Protein AF-A0AA35XC71-F1 (afdb_monomer)

Solvent-accessible surface area (backbone atoms only — not comparable to full-atom values): 4248 Å² total; per-residue (Å²): 136,84,80,80,81,79,59,81,86,77,56,81,78,87,74,60,51,80,44,79,50,75,46,75,47,82,52,98,50,94,87,56,74,69,48,85,31,41,34,42,36,41,43,36,98,87,48,80,48,77,48,78,51,76,90,79,88,80,81,91,122

Mean predicted aligned error: 11.38 Å

Nearest PDB structures (foldseek):
  3ul5-assembly1_A  TM=4.284E-01  e=1.064E+00  Saccharum officinarum
  8osl-assembly1_M  TM=3.965E-01  e=3.040E+00  Mus musculus
  5m9f-assembly1_C  TM=5.657E-01  e=8.689E+00  Kayvirus kay
  3cfi-assembly3_H  TM=4.307E-01  e=9.908E+00  Vibrio vulnificus

Sequence (61 aa):
MRKIRVSPDTFPPPSGREYVLRATLPRPSPHSLPTPQRMYCVLTPTEFRLAGAFSSDILIT

Radius of gyration: 19.99 Å; Cα contacts (8 Å, |Δi|>4): 68; chains: 1; bounding box: 62×27×34 Å

Structure (mmCIF, N/CA/C/O backbone):
data_AF-A0AA35XC71-F1
#
_entry.id   AF-A0AA35XC71-F1
#
loop_
_atom_site.group_PDB
_atom_site.id
_atom_site.type_symbol
_atom_site.label_atom_id
_atom_site.label_alt_id
_atom_site.label_comp_id
_atom_site.label_asym_id
_atom_site.label_entity_id
_atom_site.label_seq_id
_atom_site.pdbx_PDB_ins_code
_atom_site.Cartn_x
_atom_site.Cartn_y
_atom_site.Cartn_z
_atom_site.occupancy
_atom_site.B_iso_or_equiv
_atom_site.auth_seq_id
_atom_site.auth_comp_id
_atom_site.auth_asym_id
_atom_site.auth_atom_id
_atom_site.pdbx_PDB_model_num
ATOM 1 N N . MET A 1 1 ? -31.137 -22.347 -2.590 1.00 45.75 1 MET A N 1
ATOM 2 C CA . MET A 1 1 ? -29.989 -21.466 -2.272 1.00 45.75 1 MET A CA 1
ATOM 3 C C . MET A 1 1 ? -30.426 -20.461 -1.207 1.00 45.75 1 MET A C 1
ATOM 5 O O . MET A 1 1 ? -31.185 -19.556 -1.523 1.00 45.75 1 MET A O 1
ATOM 9 N N . ARG A 1 2 ? -30.072 -20.664 0.071 1.00 50.09 2 ARG A N 1
ATOM 10 C CA . ARG A 1 2 ? -30.461 -19.748 1.162 1.00 50.09 2 ARG A CA 1
ATOM 11 C C . ARG A 1 2 ? -29.476 -18.579 1.203 1.00 50.09 2 ARG A C 1
ATOM 13 O O . ARG A 1 2 ? -28.308 -18.771 1.516 1.00 50.09 2 ARG A O 1
ATOM 20 N N . LYS A 1 3 ? -29.949 -17.382 0.855 1.00 60.19 3 LYS A N 1
ATOM 21 C CA . LYS A 1 3 ? -29.198 -16.130 0.989 1.00 60.19 3 LYS A CA 1
ATOM 22 C C . LYS A 1 3 ? -29.125 -15.813 2.485 1.00 60.19 3 LYS A C 1
ATOM 24 O O . LYS A 1 3 ? -30.135 -15.446 3.080 1.00 60.19 3 LYS A O 1
ATOM 29 N N . ILE A 1 4 ? -27.973 -16.060 3.104 1.00 67.56 4 ILE A N 1
ATOM 30 C CA . ILE A 1 4 ? -27.745 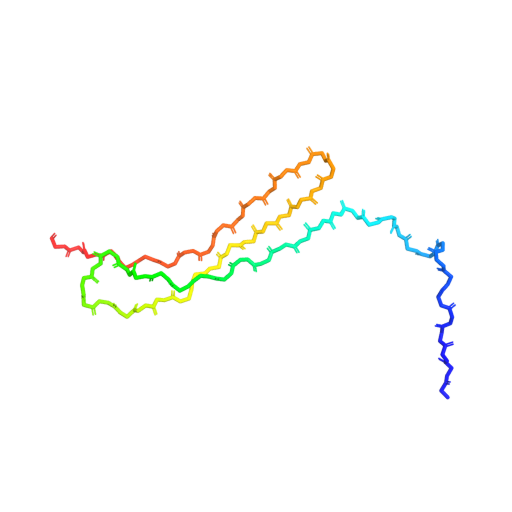-15.768 4.523 1.00 67.56 4 ILE A CA 1
ATOM 31 C C . ILE A 1 4 ? -27.867 -14.254 4.692 1.00 67.56 4 ILE A C 1
ATOM 33 O O . ILE A 1 4 ? -27.083 -13.485 4.137 1.00 67.56 4 ILE A O 1
ATOM 37 N N . ARG A 1 5 ? -28.911 -13.828 5.401 1.00 62.16 5 ARG A N 1
ATOM 38 C CA . ARG A 1 5 ? -29.144 -12.432 5.752 1.00 62.16 5 ARG A CA 1
ATOM 39 C C . ARG A 1 5 ? -28.238 -12.125 6.938 1.00 62.16 5 ARG A C 1
ATOM 41 O O . ARG A 1 5 ? -28.593 -12.440 8.067 1.00 62.16 5 ARG A O 1
ATOM 48 N N . VAL A 1 6 ? -27.046 -11.599 6.672 1.00 67.88 6 VAL A N 1
ATOM 49 C CA . VAL A 1 6 ? -26.140 -11.187 7.746 1.00 67.88 6 VAL A CA 1
ATOM 50 C C . VAL A 1 6 ? -26.665 -9.876 8.328 1.00 67.88 6 VAL A C 1
ATOM 52 O O . VAL A 1 6 ? -26.803 -8.887 7.608 1.00 67.88 6 VAL A O 1
ATOM 55 N N . SER A 1 7 ? -27.038 -9.894 9.605 1.00 68.06 7 SER A N 1
ATOM 56 C CA . SER A 1 7 ? -27.369 -8.694 10.373 1.00 68.06 7 SER A CA 1
ATOM 57 C C . SER A 1 7 ? -26.109 -7.842 10.576 1.00 68.06 7 SER A C 1
ATOM 59 O O . SER A 1 7 ? -25.045 -8.407 10.828 1.00 68.06 7 SER A O 1
ATOM 61 N N . PRO A 1 8 ? -26.196 -6.502 10.493 1.00 63.62 8 PRO A N 1
ATOM 62 C CA . PRO A 1 8 ? -25.039 -5.619 10.666 1.00 63.62 8 PRO A CA 1
ATOM 63 C C . PRO A 1 8 ? -24.362 -5.754 12.043 1.00 63.62 8 PRO A C 1
ATOM 65 O O . PRO A 1 8 ? -23.166 -5.511 12.137 1.00 63.62 8 PRO A O 1
ATOM 68 N N . ASP A 1 9 ? -25.075 -6.241 13.064 1.00 67.69 9 ASP A N 1
ATOM 69 C CA . ASP A 1 9 ? -24.539 -6.489 14.416 1.00 67.69 9 ASP A CA 1
ATOM 70 C C . ASP A 1 9 ? -23.608 -7.711 14.521 1.00 67.69 9 ASP A C 1
ATOM 72 O O . ASP A 1 9 ? -23.063 -7.997 15.585 1.00 67.69 9 ASP A O 1
ATOM 76 N N . THR A 1 10 ? -23.427 -8.480 13.444 1.00 78.44 10 THR A N 1
ATOM 77 C CA . THR A 1 10 ? -22.618 -9.710 13.468 1.00 78.44 10 THR A CA 1
ATOM 78 C C . THR A 1 10 ? -21.121 -9.449 13.272 1.00 78.44 10 THR A C 1
ATOM 80 O O . THR A 1 10 ? -20.313 -10.334 13.552 1.00 78.44 10 THR A O 1
ATOM 83 N N . PHE A 1 11 ? -20.725 -8.255 12.819 1.00 72.75 11 PHE A N 1
ATOM 84 C CA . PHE A 1 11 ? -19.323 -7.935 12.551 1.00 72.75 11 PHE A CA 1
ATOM 85 C C . PHE A 1 11 ? -18.799 -6.804 13.435 1.00 72.75 11 PHE A C 1
ATOM 87 O O . PHE A 1 11 ? -19.534 -5.862 13.732 1.00 72.75 11 PHE A O 1
ATOM 94 N N . PRO A 1 12 ? -17.516 -6.867 13.836 1.00 77.75 12 PRO A N 1
ATOM 95 C CA . PRO A 1 12 ? -16.884 -5.764 14.538 1.00 77.75 12 PRO A CA 1
ATOM 96 C C . PRO A 1 12 ? -16.874 -4.501 13.662 1.00 77.75 12 PRO A C 1
ATOM 98 O O . PRO A 1 12 ? -16.871 -4.599 12.428 1.00 77.75 12 PRO A O 1
ATOM 101 N N . PRO A 1 13 ? -16.840 -3.310 14.283 1.00 75.69 13 PRO A N 1
ATOM 102 C CA . PRO A 1 13 ? -16.724 -2.063 13.545 1.00 75.69 13 PRO A CA 1
ATOM 103 C C . PRO A 1 13 ? -15.449 -2.070 12.683 1.00 75.69 13 PRO A C 1
ATOM 105 O O . PRO A 1 13 ? -14.452 -2.701 13.052 1.00 75.69 13 PRO A O 1
ATOM 108 N N . PRO A 1 14 ? -15.455 -1.374 11.535 1.00 76.19 14 PRO A N 1
ATOM 109 C CA . PRO A 1 14 ? -14.306 -1.335 10.638 1.00 76.19 14 PRO A CA 1
ATOM 110 C C . PRO A 1 14 ? -13.065 -0.819 11.380 1.00 76.19 14 PRO A C 1
ATOM 112 O O . PRO A 1 14 ? -13.044 0.312 11.860 1.00 76.19 14 PRO A O 1
ATOM 115 N N . SER A 1 15 ? -12.031 -1.659 11.474 1.00 78.81 15 SER A N 1
ATOM 116 C CA . SER A 1 15 ? -10.827 -1.379 12.272 1.00 78.81 15 SER A CA 1
ATOM 117 C C . SER A 1 15 ? -9.889 -0.348 11.624 1.00 78.81 15 SER A C 1
ATOM 119 O O . SER A 1 15 ? -9.172 0.361 12.329 1.00 78.81 15 SER A O 1
ATOM 121 N N . GLY A 1 16 ? -9.904 -0.225 10.294 1.00 82.62 16 GLY A N 1
ATOM 122 C CA . GLY A 1 16 ? -9.041 0.695 9.557 1.00 82.62 16 GLY A CA 1
ATOM 123 C C . GLY A 1 16 ? -9.203 0.580 8.044 1.00 82.62 16 GLY A C 1
ATOM 124 O O . GLY A 1 16 ? -9.995 -0.225 7.550 1.00 82.62 16 GLY A O 1
ATOM 125 N N . ARG A 1 17 ? -8.462 1.412 7.307 1.00 88.50 17 ARG A N 1
ATOM 126 C CA . ARG A 1 17 ? -8.374 1.376 5.841 1.00 88.50 17 ARG A CA 1
ATOM 127 C C . ARG A 1 17 ? -7.016 0.842 5.418 1.00 88.50 17 ARG A C 1
ATOM 129 O O . ARG A 1 17 ? -5.989 1.275 5.934 1.00 88.50 17 ARG A O 1
ATOM 136 N N . GLU A 1 18 ? -7.024 -0.048 4.438 1.00 90.69 18 GLU A N 1
ATOM 137 C CA . GLU A 1 18 ? -5.817 -0.641 3.875 1.00 90.69 18 GLU A CA 1
ATOM 138 C C . GLU A 1 18 ? -5.629 -0.173 2.433 1.00 90.69 18 GLU A C 1
ATOM 140 O O . GLU A 1 18 ? -6.566 -0.175 1.632 1.00 90.69 18 GLU A O 1
ATOM 145 N N . TYR A 1 19 ? -4.406 0.232 2.105 1.00 89.31 19 TYR A N 1
ATOM 146 C CA . TYR A 1 19 ? -4.028 0.730 0.792 1.00 89.31 19 TYR A CA 1
ATOM 147 C C . TYR A 1 19 ? -2.816 -0.033 0.269 1.00 89.31 19 TYR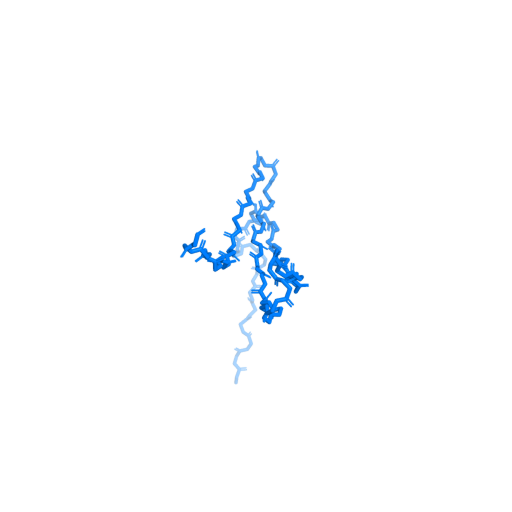 A C 1
ATOM 149 O O . TYR A 1 19 ? -1.834 -0.246 0.980 1.00 89.31 19 TYR A O 1
ATOM 157 N N . VAL A 1 20 ? -2.871 -0.399 -1.012 1.00 90.56 20 VAL A N 1
ATOM 158 C CA . VAL A 1 20 ? -1.734 -0.961 -1.743 1.00 90.56 20 VAL A CA 1
ATOM 159 C C . VAL A 1 20 ? -1.336 0.025 -2.825 1.00 90.56 20 VAL A C 1
ATOM 161 O O . VAL A 1 20 ? -2.017 0.170 -3.839 1.00 90.56 20 VAL A O 1
ATOM 164 N N . LEU A 1 21 ? -0.213 0.693 -2.609 1.00 86.31 21 LEU A N 1
ATOM 165 C CA . LEU A 1 21 ? 0.381 1.606 -3.569 1.00 86.31 21 LEU A CA 1
ATOM 166 C C . LEU A 1 21 ? 1.327 0.803 -4.459 1.00 86.31 21 LEU A C 1
ATOM 168 O O . LEU A 1 21 ? 2.302 0.213 -3.991 1.00 86.31 21 LEU A O 1
ATOM 172 N N . ARG A 1 22 ? 1.000 0.734 -5.749 1.00 87.38 22 ARG A N 1
ATOM 173 C CA . ARG A 1 22 ? 1.817 0.079 -6.773 1.00 87.38 22 ARG A CA 1
ATOM 174 C C . ARG A 1 22 ? 2.504 1.158 -7.594 1.00 87.38 22 ARG A C 1
ATOM 176 O O . ARG A 1 22 ? 1.819 1.993 -8.176 1.00 87.38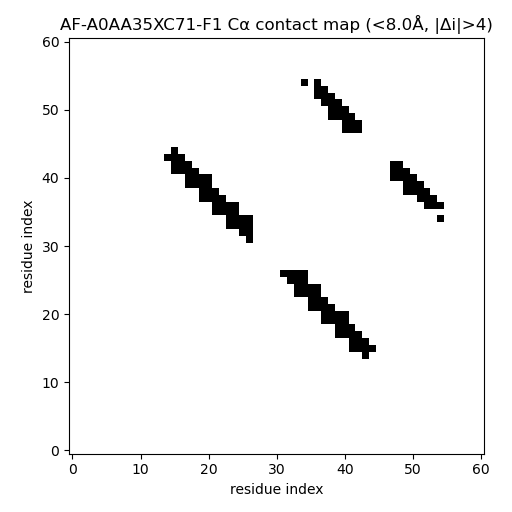 22 ARG A O 1
ATOM 183 N N . ALA A 1 23 ? 3.829 1.123 -7.652 1.00 79.81 23 ALA A N 1
ATOM 184 C CA . ALA A 1 23 ? 4.614 2.053 -8.451 1.00 79.81 23 ALA A CA 1
ATOM 185 C C . ALA A 1 23 ? 5.608 1.277 -9.313 1.00 79.81 23 ALA A C 1
ATOM 187 O O . ALA A 1 23 ? 6.267 0.357 -8.835 1.00 79.81 23 ALA A O 1
ATOM 188 N N . THR A 1 24 ? 5.731 1.653 -10.580 1.00 77.12 24 THR A N 1
ATOM 189 C CA . THR A 1 24 ? 6.810 1.176 -11.447 1.00 77.12 24 THR A CA 1
ATOM 190 C C . THR A 1 24 ? 7.857 2.277 -11.461 1.00 77.12 24 THR A C 1
ATOM 192 O O . THR A 1 24 ? 7.630 3.319 -12.072 1.00 77.12 24 THR A O 1
ATOM 195 N N . LEU A 1 25 ? 8.956 2.098 -10.726 1.00 69.88 25 LEU A N 1
ATOM 196 C CA . LEU A 1 25 ? 9.992 3.128 -10.629 1.00 69.88 25 LEU A CA 1
ATOM 197 C C . LEU A 1 25 ? 11.178 2.792 -11.542 1.00 69.88 25 LEU A C 1
ATOM 199 O O . LEU A 1 25 ? 11.608 1.632 -11.570 1.00 69.88 25 LEU A O 1
ATOM 203 N N . PRO A 1 26 ? 11.724 3.783 -12.278 1.00 64.81 26 PRO A N 1
ATOM 204 C CA . PRO A 1 26 ? 13.004 3.617 -12.945 1.00 64.81 26 PRO A CA 1
ATOM 205 C C . PRO A 1 26 ? 14.071 3.360 -11.877 1.00 64.81 26 PRO A C 1
ATOM 207 O O . PRO A 1 26 ? 14.124 4.017 -10.837 1.00 64.81 26 PRO A O 1
ATOM 210 N N . ARG A 1 27 ? 14.881 2.333 -12.105 1.00 71.75 27 ARG A N 1
ATOM 211 C CA . ARG A 1 27 ? 15.945 1.915 -11.193 1.00 71.75 27 ARG A CA 1
ATOM 212 C C . ARG A 1 27 ? 17.100 2.931 -11.227 1.00 71.75 27 ARG A C 1
ATOM 214 O O . ARG A 1 27 ? 17.273 3.607 -12.238 1.00 71.75 27 ARG A O 1
ATOM 221 N N . PRO A 1 28 ? 17.941 2.997 -10.179 1.00 65.50 28 PRO A N 1
ATOM 222 C CA . PRO A 1 28 ? 19.110 3.880 -10.160 1.00 65.50 28 PRO A CA 1
ATOM 223 C C . PRO A 1 28 ? 20.190 3.534 -11.208 1.00 65.50 28 PRO A C 1
ATOM 225 O O . PRO A 1 28 ? 21.019 4.386 -11.505 1.00 65.50 28 PRO A O 1
ATOM 228 N N . SER A 1 29 ? 20.191 2.326 -11.792 1.00 65.44 29 SER A N 1
ATOM 229 C CA . SER A 1 29 ? 21.134 1.933 -12.853 1.00 65.44 29 SER A CA 1
ATOM 230 C C . SER A 1 29 ? 20.499 2.033 -14.255 1.00 65.44 29 SER A C 1
ATOM 232 O O . SER A 1 29 ? 19.460 1.396 -14.473 1.00 65.44 29 SER A O 1
ATOM 234 N N . PRO A 1 30 ? 21.127 2.738 -15.225 1.00 66.75 30 PRO A N 1
ATOM 235 C CA . PRO A 1 30 ? 20.595 2.970 -16.579 1.00 66.75 30 PRO A CA 1
ATOM 236 C C . PRO A 1 30 ? 20.242 1.717 -17.394 1.00 66.75 30 PRO A C 1
ATOM 238 O O . PRO A 1 30 ? 19.460 1.804 -18.335 1.00 66.75 30 PRO A O 1
ATOM 241 N N . HIS A 1 31 ? 20.817 0.557 -17.062 1.00 67.12 31 HIS A N 1
ATOM 242 C CA . HIS A 1 31 ? 20.660 -0.682 -17.839 1.00 67.12 31 HIS A CA 1
ATOM 243 C C . HIS A 1 31 ? 19.627 -1.659 -17.268 1.00 67.12 31 HIS A C 1
ATOM 245 O O . HIS A 1 31 ? 19.378 -2.710 -17.855 1.00 67.12 31 HIS A O 1
ATOM 251 N N . SER A 1 32 ? 19.042 -1.350 -16.112 1.00 65.12 32 SER A N 1
ATOM 252 C CA . SER A 1 32 ? 18.126 -2.265 -15.428 1.00 65.12 32 SER A CA 1
ATOM 253 C C . SER A 1 32 ? 16.668 -2.021 -15.819 1.00 65.12 32 SER A C 1
ATOM 255 O O . SER A 1 32 ? 16.235 -0.885 -16.012 1.00 65.12 32 SER A O 1
ATOM 257 N N . LEU A 1 33 ? 15.898 -3.105 -15.947 1.00 68.75 33 LEU A N 1
ATOM 258 C CA . LEU A 1 33 ? 14.482 -3.031 -16.301 1.00 68.75 33 LEU A CA 1
ATOM 259 C C . LEU A 1 33 ? 13.665 -2.408 -15.151 1.00 68.75 33 LEU A C 1
ATOM 261 O O . LEU A 1 33 ? 13.960 -2.675 -13.981 1.00 68.75 33 LEU A O 1
ATOM 265 N N . PRO A 1 34 ? 12.618 -1.614 -15.445 1.00 69.38 34 PRO A N 1
ATOM 266 C CA . PRO A 1 34 ? 11.702 -1.116 -14.424 1.00 69.38 34 PRO A CA 1
ATOM 267 C C . PRO A 1 34 ? 11.067 -2.280 -13.663 1.00 69.38 34 PRO A C 1
ATOM 269 O O . PRO A 1 34 ? 10.511 -3.195 -14.274 1.00 69.38 34 PRO A O 1
ATOM 272 N N . THR A 1 35 ? 11.123 -2.244 -12.331 1.00 70.44 35 THR A N 1
ATOM 273 C CA . THR A 1 35 ? 10.521 -3.289 -11.498 1.00 70.44 35 THR A CA 1
ATOM 274 C C . THR A 1 35 ? 9.253 -2.788 -10.812 1.00 70.44 35 THR A C 1
ATOM 276 O O . THR A 1 35 ? 9.172 -1.622 -10.410 1.00 70.44 35 THR A O 1
ATOM 279 N N . PRO A 1 36 ? 8.230 -3.649 -10.675 1.00 78.19 36 PRO A N 1
ATOM 280 C CA . PRO A 1 36 ? 7.035 -3.303 -9.926 1.00 78.19 36 PRO A CA 1
ATOM 281 C C . PRO A 1 36 ? 7.372 -3.238 -8.434 1.00 78.19 36 PRO A C 1
ATOM 283 O O . PRO A 1 36 ? 7.697 -4.250 -7.815 1.00 78.19 36 PRO A O 1
ATOM 286 N N . GLN A 1 37 ? 7.252 -2.055 -7.847 1.00 84.56 37 GLN A N 1
ATOM 287 C CA . GLN A 1 37 ? 7.396 -1.828 -6.415 1.00 84.56 37 GLN A CA 1
ATOM 288 C C . GLN A 1 37 ? 6.024 -1.755 -5.748 1.00 84.56 37 GLN A C 1
ATOM 290 O O . GLN A 1 37 ? 5.031 -1.324 -6.352 1.00 84.56 37 GLN A O 1
ATOM 295 N N . ARG A 1 38 ? 5.952 -2.208 -4.495 1.00 86.94 38 ARG A N 1
ATOM 296 C CA . ARG A 1 38 ? 4.709 -2.210 -3.718 1.00 86.94 38 ARG A CA 1
ATOM 297 C C . ARG A 1 38 ? 4.938 -1.589 -2.356 1.00 86.94 38 ARG A C 1
ATOM 299 O O . ARG A 1 38 ? 5.933 -1.872 -1.701 1.00 86.94 38 ARG A O 1
ATOM 306 N N . MET A 1 39 ? 3.977 -0.797 -1.914 1.00 88.12 39 MET A N 1
ATOM 307 C CA . MET A 1 39 ? 3.943 -0.236 -0.576 1.00 88.12 39 MET A CA 1
ATOM 308 C C . MET A 1 39 ? 2.558 -0.472 0.019 1.00 88.12 39 MET A C 1
ATOM 310 O O . MET A 1 39 ? 1.543 -0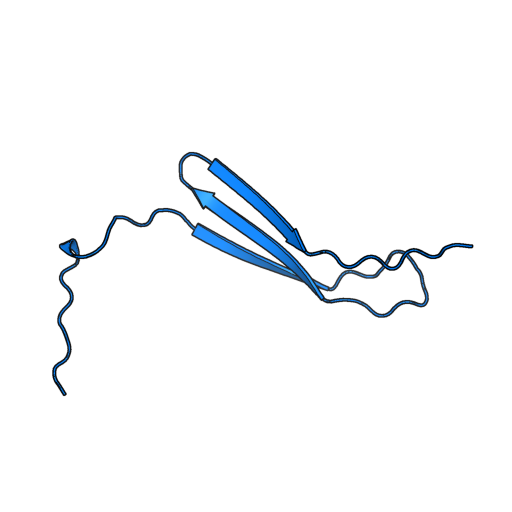.116 -0.576 1.00 88.12 39 MET A O 1
ATOM 314 N N . TYR A 1 40 ? 2.528 -1.118 1.175 1.00 89.06 40 TYR A N 1
ATOM 315 C CA . TYR A 1 40 ? 1.330 -1.399 1.948 1.00 89.06 40 TYR A CA 1
ATOM 316 C C . TYR A 1 40 ? 1.182 -0.326 3.015 1.00 89.06 40 TYR A C 1
ATOM 318 O O . TYR A 1 40 ? 2.136 -0.022 3.731 1.00 89.06 40 TYR A O 1
ATOM 326 N N . CYS A 1 41 ? -0.007 0.245 3.122 1.00 89.44 41 CYS A N 1
ATOM 327 C CA . CYS A 1 41 ? -0.329 1.252 4.114 1.00 89.44 41 CYS A CA 1
ATOM 328 C C . CYS A 1 41 ? -1.595 0.833 4.856 1.00 89.44 41 CYS A C 1
ATOM 330 O O . CYS A 1 41 ? -2.609 0.528 4.229 1.00 89.44 41 CYS A O 1
ATOM 332 N N . VAL A 1 42 ? -1.528 0.825 6.184 1.00 89.62 42 VAL A N 1
ATOM 333 C CA . VAL A 1 42 ? -2.681 0.602 7.055 1.00 89.62 42 VAL A CA 1
ATOM 334 C C . VAL A 1 42 ? -2.896 1.865 7.872 1.00 89.62 42 VAL A C 1
ATOM 336 O O . VAL A 1 42 ? -2.012 2.305 8.610 1.00 89.62 42 VAL A O 1
ATOM 339 N N . LEU A 1 43 ? -4.077 2.448 7.705 1.00 88.44 43 LEU A N 1
ATOM 340 C CA . LEU A 1 43 ? -4.540 3.642 8.397 1.00 88.44 43 LEU A CA 1
ATOM 341 C C . LEU A 1 43 ? -5.616 3.226 9.396 1.00 88.44 43 LEU A C 1
ATOM 343 O O . LEU A 1 43 ? -6.738 2.894 9.003 1.00 88.44 43 LEU A O 1
ATOM 347 N N . THR A 1 44 ? -5.281 3.244 10.682 1.00 88.69 44 THR A N 1
ATOM 348 C CA . THR A 1 44 ? -6.258 3.109 11.768 1.00 88.69 44 THR A CA 1
ATOM 349 C C . THR A 1 44 ? -6.495 4.485 12.404 1.00 88.69 44 THR A C 1
ATOM 351 O O . THR A 1 44 ? -5.725 5.416 12.160 1.00 88.69 44 THR A O 1
ATOM 354 N N . PRO A 1 45 ? -7.550 4.668 13.217 1.00 85.88 45 PRO A N 1
ATOM 355 C CA . PRO A 1 45 ? -7.789 5.943 13.898 1.00 85.88 45 PRO A CA 1
ATOM 356 C C . PRO A 1 45 ? -6.646 6.382 14.826 1.00 85.88 45 PRO A C 1
ATOM 358 O O . PRO A 1 45 ? -6.532 7.563 15.136 1.00 85.88 45 PRO A O 1
ATOM 361 N N . THR A 1 46 ? -5.824 5.436 15.284 1.00 88.44 46 THR A N 1
ATOM 362 C CA . THR A 1 46 ? -4.774 5.661 16.285 1.00 88.44 46 THR A CA 1
ATOM 363 C C . THR A 1 46 ? -3.362 5.506 15.729 1.00 88.44 46 THR A C 1
ATOM 365 O O . THR A 1 46 ? -2.419 5.984 16.352 1.00 88.44 46 THR A O 1
ATOM 368 N N . GLU A 1 47 ? -3.187 4.832 14.589 1.00 86.94 47 GLU A N 1
ATOM 369 C CA . GLU A 1 47 ? -1.873 4.466 14.061 1.00 86.94 47 GLU A CA 1
ATOM 370 C C . GLU A 1 47 ? -1.808 4.559 12.534 1.00 86.94 47 GLU A C 1
ATOM 372 O O . GLU A 1 47 ? -2.753 4.25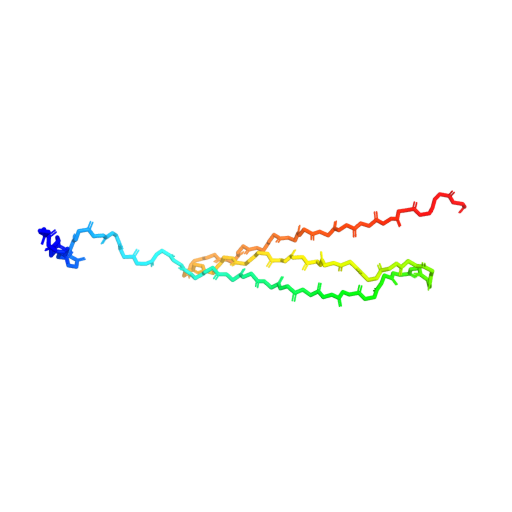4 11.804 1.00 86.94 47 GLU A O 1
ATOM 377 N N . PHE A 1 48 ? -0.616 4.901 12.053 1.00 89.19 48 PHE A N 1
ATOM 378 C CA . PHE A 1 48 ? -0.242 4.832 10.650 1.00 89.19 48 PHE A CA 1
ATOM 379 C C . PHE A 1 48 ? 0.896 3.828 10.490 1.00 89.19 48 PHE A C 1
ATOM 381 O O . PHE A 1 48 ? 1.986 4.035 11.027 1.00 89.19 48 PHE A O 1
ATOM 388 N N . ARG A 1 49 ? 0.657 2.742 9.750 1.00 89.06 49 ARG A N 1
ATOM 389 C CA . ARG A 1 49 ? 1.685 1.734 9.455 1.00 89.06 49 ARG A CA 1
ATOM 390 C C . ARG A 1 49 ? 1.970 1.705 7.965 1.00 89.06 49 ARG A C 1
ATOM 392 O O . ARG A 1 49 ? 1.049 1.626 7.153 1.00 89.06 49 ARG A O 1
ATOM 399 N N . LEU A 1 50 ? 3.252 1.728 7.618 1.00 89.62 50 LEU A N 1
ATOM 400 C CA . LEU A 1 50 ? 3.734 1.699 6.244 1.00 89.62 50 LEU A CA 1
ATOM 401 C C . LEU A 1 50 ? 4.773 0.587 6.095 1.00 89.62 50 LEU A C 1
ATOM 403 O O . LEU A 1 50 ? 5.756 0.559 6.830 1.00 89.62 50 LEU A O 1
ATOM 407 N N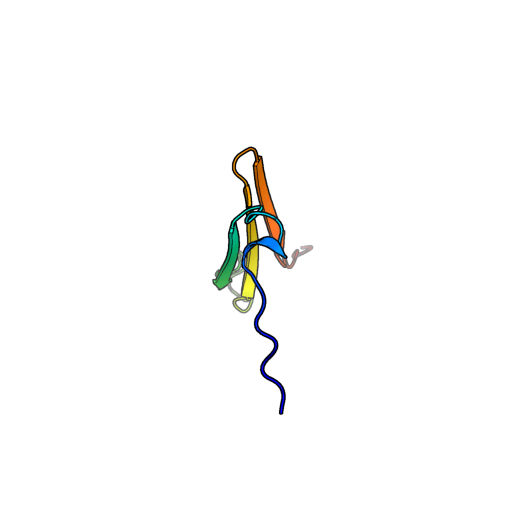 . ALA A 1 51 ? 4.561 -0.318 5.143 1.00 88.56 51 ALA A N 1
ATOM 408 C CA . ALA A 1 51 ? 5.485 -1.398 4.824 1.00 88.56 51 ALA A CA 1
ATOM 409 C C . ALA A 1 51 ? 5.809 -1.376 3.328 1.00 88.56 51 ALA A C 1
ATOM 411 O O . ALA A 1 51 ? 4.935 -1.559 2.481 1.00 88.56 51 ALA A O 1
ATOM 412 N N . GLY A 1 52 ? 7.074 -1.139 2.995 1.00 86.00 52 GLY A N 1
ATOM 413 C CA . GLY A 1 52 ? 7.564 -1.159 1.621 1.00 86.00 52 GLY A CA 1
ATOM 414 C C . GLY A 1 52 ? 8.134 -2.521 1.238 1.00 86.00 52 GLY A C 1
ATOM 415 O O . GLY A 1 52 ? 8.858 -3.135 2.016 1.00 86.00 52 GLY A O 1
ATOM 416 N N . ALA A 1 53 ? 7.835 -2.975 0.024 1.00 83.94 53 ALA A N 1
ATOM 417 C CA . ALA A 1 53 ? 8.478 -4.111 -0.621 1.00 83.94 53 ALA A CA 1
ATOM 418 C C . ALA A 1 53 ? 9.218 -3.601 -1.865 1.00 83.94 53 ALA A C 1
ATOM 420 O O . ALA A 1 53 ? 8.622 -3.390 -2.929 1.00 83.94 53 ALA A O 1
ATOM 421 N N . PHE A 1 54 ? 10.523 -3.384 -1.703 1.00 80.31 54 PHE A N 1
ATOM 422 C CA . PHE A 1 54 ? 11.407 -2.848 -2.730 1.00 80.31 54 PHE A CA 1
ATOM 423 C C . PHE A 1 54 ? 12.464 -3.889 -3.085 1.00 80.31 54 PHE A C 1
ATOM 425 O O . PHE A 1 54 ? 13.176 -4.386 -2.219 1.00 80.31 54 PHE A O 1
ATOM 432 N N . SER A 1 55 ? 12.579 -4.216 -4.366 1.00 73.69 55 SER A N 1
ATOM 433 C CA . SER A 1 55 ? 13.755 -4.921 -4.875 1.00 73.69 55 SER A CA 1
ATOM 434 C C . SER A 1 55 ? 14.857 -3.890 -5.100 1.00 73.69 55 SER A C 1
ATOM 436 O O . SER A 1 55 ? 14.541 -2.773 -5.498 1.00 73.69 55 SER A O 1
ATOM 438 N N . SER A 1 56 ? 16.130 -4.232 -4.902 1.00 69.69 56 SER A N 1
ATOM 439 C CA . SER A 1 56 ? 17.317 -3.417 -5.227 1.00 69.69 56 SER A CA 1
ATOM 440 C C . SER A 1 56 ? 18.418 -4.334 -5.746 1.00 69.69 56 SER A C 1
ATOM 442 O O . SER A 1 56 ? 18.786 -5.271 -5.048 1.00 69.69 56 SER A O 1
ATOM 444 N N . ASP A 1 57 ? 18.911 -4.082 -6.958 1.00 68.88 57 ASP A N 1
A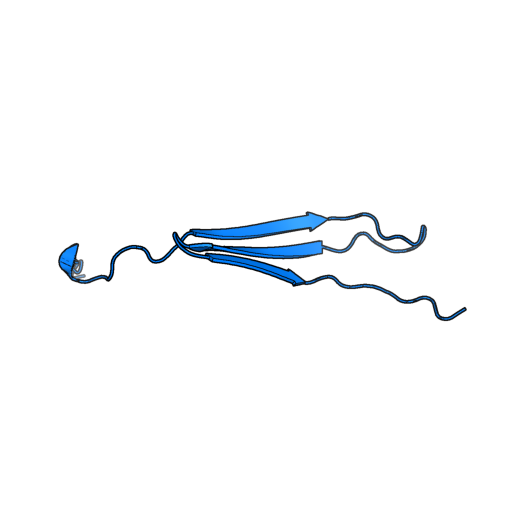TOM 445 C CA . ASP A 1 57 ? 20.074 -4.790 -7.494 1.00 68.88 57 ASP A CA 1
ATOM 446 C C . ASP A 1 57 ? 21.292 -3.986 -7.050 1.00 68.88 57 ASP A C 1
ATOM 448 O O . ASP A 1 57 ? 21.431 -2.817 -7.414 1.00 68.88 57 ASP A O 1
ATOM 452 N N . ILE A 1 58 ? 22.126 -4.572 -6.198 1.00 65.38 58 ILE A N 1
ATOM 453 C CA . ILE A 1 58 ? 23.404 -3.976 -5.815 1.00 65.38 58 ILE A CA 1
ATOM 454 C C . ILE A 1 58 ? 24.447 -4.370 -6.857 1.00 65.38 58 ILE A C 1
ATOM 456 O O . ILE A 1 58 ? 24.732 -5.550 -7.049 1.00 65.38 58 ILE A O 1
ATOM 460 N N . LEU A 1 59 ? 25.012 -3.374 -7.537 1.00 62.28 59 LEU A N 1
ATOM 461 C CA . LEU 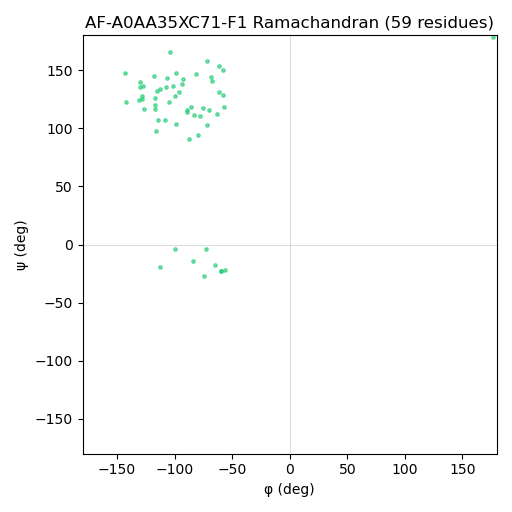A 1 59 ? 26.227 -3.561 -8.321 1.00 62.28 59 LEU A CA 1
ATOM 462 C C . LEU A 1 59 ? 27.395 -3.578 -7.330 1.00 62.28 59 LEU A C 1
ATOM 464 O O . LEU A 1 59 ? 27.685 -2.563 -6.702 1.00 62.28 59 LEU A O 1
ATOM 468 N N . ILE A 1 60 ? 28.020 -4.740 -7.144 1.00 61.34 60 ILE A N 1
ATOM 469 C CA . ILE A 1 60 ? 29.333 -4.830 -6.500 1.00 61.34 60 ILE A CA 1
ATOM 470 C C . ILE A 1 60 ? 30.356 -4.647 -7.625 1.00 61.34 60 ILE A C 1
ATOM 472 O O . ILE A 1 60 ? 30.717 -5.611 -8.296 1.00 61.34 60 ILE A O 1
ATOM 476 N N . THR A 1 61 ? 30.760 -3.404 -7.865 1.00 53.34 61 THR A N 1
ATOM 477 C CA . THR A 1 61 ? 31.943 -3.030 -8.661 1.00 53.34 61 THR A CA 1
ATOM 478 C C . THR A 1 61 ? 32.622 -1.863 -7.992 1.00 53.34 61 THR A C 1
ATOM 480 O O . THR A 1 61 ? 31.877 -0.919 -7.639 1.00 53.34 61 THR A O 1
#

Secondary struct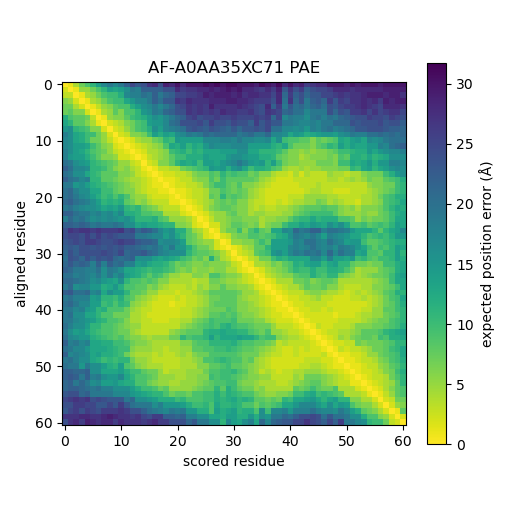ure (DSSP, 8-state):
-------GGGSPPP--EEEEEEEEEPPSSTTSPPEEEEEEEEE-SS-EEEEEE--------

InterPro domains:
  IPR045698 Rab3GAP catalytic subunit, C-terminal [PF19533] (8-57)

Foldseek 3Di:
DDDPPDDPVPDDDDFWDKDKDWDFDDAPDPPDDTDIWIKIWTGGPVDTDIDTDDDHDDDPD

Organism: Geodia barretti (NCBI:txid519541)

pLDDT: mean 75.99, std 11.39, range [45.75, 90.69]